Protein AF-A0A976P8F5-F1 (afdb_monomer)

Nearest PDB structures (foldseek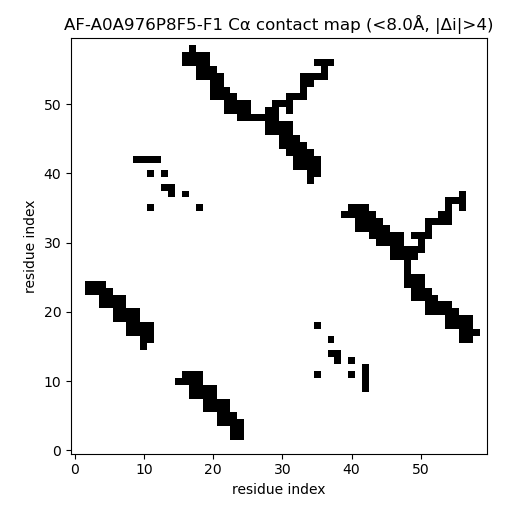):
  4id2-assembly1_A  TM=4.437E-01  e=5.651E+00  Bacteroides ovatus ATCC 8483
  8g75-assembly1_A  TM=2.405E-01  e=9.502E+00  Severe acute respiratory syndrome coronavirus 2

Sequence (60 aa):
MAFEEGVHEMTCPKCGQRHRVKWSRLPVRDRSTVHCQRCHTVMYNRESVRDYGQATAIDD

Solvent-accessible surface area (backbone atoms only — not comparable to full-atom values): 3576 Å² total; per-residue (Å²): 136,86,81,50,67,50,78,46,77,49,65,30,91,86,79,67,50,42,25,42,24,44,32,38,54,46,100,54,74,42,78,24,61,30,43,36,76,87,77,63,47,77,69,41,77,50,77,30,41,50,43,47,47,73,40,39,74,61,84,131

Structure (mmCIF, N/CA/C/O backbone):
data_AF-A0A976P8F5-F1
#
_entry.id   AF-A0A976P8F5-F1
#
loop_
_atom_site.group_PDB
_atom_site.id
_atom_site.type_symbol
_atom_site.label_atom_id
_atom_site.label_alt_id
_atom_site.label_comp_id
_atom_site.label_asym_id
_atom_site.label_entity_id
_atom_site.label_seq_id
_atom_site.pdbx_PDB_ins_code
_atom_site.Cartn_x
_atom_site.Cartn_y
_atom_site.Cartn_z
_atom_site.occupancy
_atom_site.B_iso_or_equiv
_atom_site.auth_seq_id
_atom_site.auth_comp_id
_atom_site.auth_asym_id
_atom_site.auth_atom_id
_atom_site.pdbx_PDB_model_num
ATOM 1 N N . MET A 1 1 ? 21.697 0.263 -16.778 1.00 48.78 1 MET A N 1
ATOM 2 C CA . MET A 1 1 ? 20.328 -0.068 -16.324 1.00 48.78 1 MET A CA 1
ATOM 3 C C . MET A 1 1 ? 20.074 0.743 -15.066 1.00 48.78 1 MET A C 1
ATOM 5 O O . MET A 1 1 ? 20.819 0.570 -14.114 1.00 48.78 1 MET A O 1
ATOM 9 N N . ALA A 1 2 ? 19.147 1.702 -15.098 1.00 56.91 2 ALA A N 1
ATOM 10 C CA . ALA A 1 2 ? 18.842 2.525 -13.929 1.00 56.91 2 ALA A CA 1
ATOM 11 C C . ALA A 1 2 ? 17.821 1.783 -13.057 1.00 56.91 2 ALA A C 1
ATOM 13 O O . ALA A 1 2 ? 16.689 1.563 -13.485 1.00 56.91 2 ALA A O 1
ATOM 14 N N . PHE A 1 3 ? 18.247 1.354 -11.871 1.00 69.19 3 PHE A N 1
ATOM 15 C CA . PHE A 1 3 ? 17.350 0.867 -10.831 1.00 69.19 3 PHE A CA 1
ATOM 16 C C . PHE A 1 3 ? 16.711 2.101 -10.193 1.00 69.19 3 PHE A C 1
ATOM 18 O O . PHE A 1 3 ? 17.355 2.817 -9.434 1.00 69.19 3 PHE A O 1
ATOM 25 N N . GLU A 1 4 ? 15.482 2.420 -10.595 1.00 86.50 4 GLU A N 1
ATOM 26 C CA . GLU A 1 4 ? 14.713 3.494 -9.965 1.00 86.50 4 GLU A CA 1
ATOM 27 C C . GLU A 1 4 ? 13.984 2.917 -8.752 1.00 86.50 4 GLU A C 1
ATOM 29 O O . GLU A 1 4 ? 13.157 2.015 -8.891 1.00 86.50 4 GLU A O 1
ATOM 34 N N . GLU A 1 5 ? 14.279 3.440 -7.570 1.00 90.00 5 GLU A N 1
ATOM 35 C CA . GLU A 1 5 ? 13.564 3.137 -6.336 1.00 90.00 5 GLU A CA 1
ATOM 36 C C . GLU A 1 5 ? 13.049 4.424 -5.694 1.00 90.00 5 GLU A C 1
ATOM 38 O O . GLU A 1 5 ? 1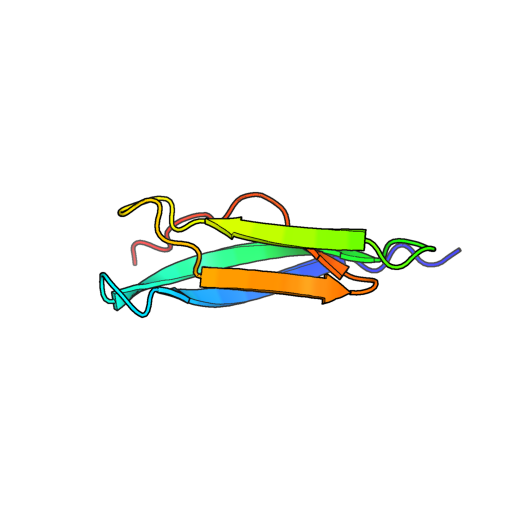3.599 5.509 -5.889 1.00 90.00 5 GLU A O 1
ATOM 43 N N . GLY A 1 6 ? 11.962 4.315 -4.939 1.00 90.44 6 GLY A N 1
ATOM 44 C CA . GLY A 1 6 ? 11.384 5.454 -4.250 1.00 90.44 6 GLY A CA 1
ATOM 45 C C . GLY A 1 6 ? 10.451 5.048 -3.125 1.00 90.44 6 GLY A C 1
ATOM 46 O O . GLY A 1 6 ? 10.185 3.873 -2.878 1.00 90.44 6 GLY A O 1
ATOM 47 N N . VAL A 1 7 ? 9.936 6.053 -2.427 1.00 91.38 7 VAL A N 1
ATOM 48 C CA . VAL A 1 7 ? 8.923 5.878 -1.387 1.00 91.38 7 VAL A CA 1
ATOM 49 C C . VAL A 1 7 ? 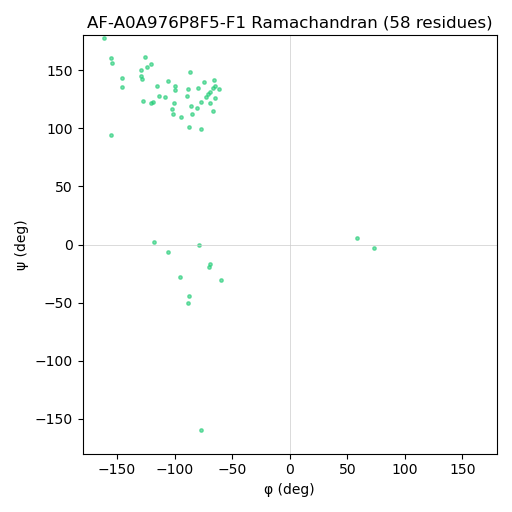7.646 6.559 -1.848 1.00 91.38 7 VAL A C 1
ATOM 51 O O . VAL A 1 7 ? 7.675 7.651 -2.410 1.00 91.38 7 VAL A O 1
ATOM 54 N N . HIS A 1 8 ? 6.521 5.889 -1.646 1.00 90.12 8 HIS A N 1
ATOM 55 C CA . HIS A 1 8 ? 5.198 6.430 -1.879 1.00 90.12 8 HIS A CA 1
ATOM 56 C C . HIS A 1 8 ? 4.427 6.431 -0.567 1.00 90.12 8 HIS A C 1
ATOM 58 O O . HIS A 1 8 ? 4.268 5.392 0.074 1.00 90.12 8 HIS A O 1
ATOM 64 N N . GLU A 1 9 ? 3.962 7.602 -0.159 1.00 91.94 9 GLU A N 1
ATOM 65 C CA . GLU A 1 9 ? 3.067 7.733 0.979 1.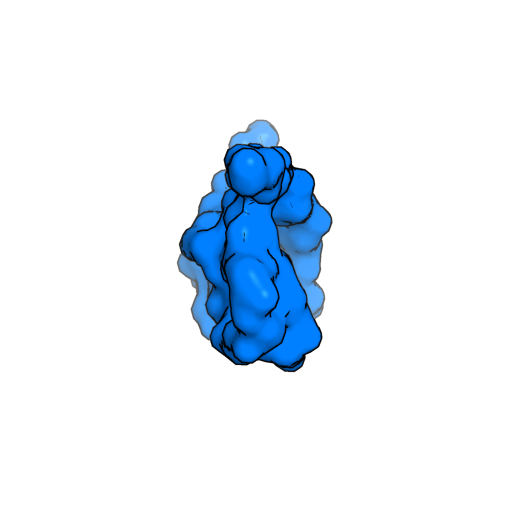00 91.94 9 GLU A CA 1
ATOM 66 C C . GLU A 1 9 ? 1.626 7.593 0.516 1.00 91.94 9 GLU A C 1
ATOM 68 O O . GLU A 1 9 ? 1.207 8.192 -0.473 1.00 91.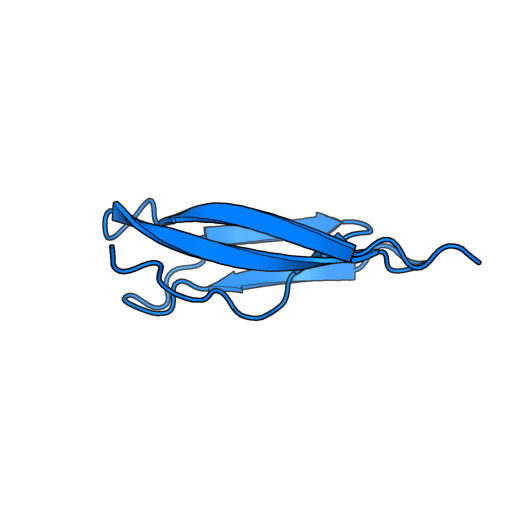94 9 GLU A O 1
ATOM 73 N N . MET A 1 10 ? 0.862 6.799 1.248 1.00 90.75 10 MET A N 1
ATOM 74 C CA . MET A 1 10 ? -0.536 6.564 0.960 1.00 90.75 10 MET A CA 1
ATOM 75 C C . MET A 1 10 ? -1.333 6.382 2.244 1.00 90.75 10 MET A C 1
ATOM 77 O O . MET A 1 10 ? -0.877 5.779 3.215 1.00 90.75 10 MET A O 1
ATOM 81 N N . THR A 1 11 ? -2.556 6.894 2.239 1.00 91.12 11 THR A N 1
ATOM 82 C CA . THR A 1 11 ? -3.458 6.830 3.390 1.00 91.12 11 THR A CA 1
ATOM 83 C C . THR A 1 11 ? -4.450 5.697 3.200 1.00 91.12 11 THR A C 1
ATOM 85 O O . THR A 1 11 ? -5.029 5.542 2.125 1.00 91.12 11 THR A O 1
ATOM 88 N N . CYS A 1 12 ? -4.648 4.880 4.233 1.00 91.19 12 CYS A N 1
ATOM 89 C CA . CYS A 1 12 ? -5.625 3.806 4.185 1.00 91.19 12 CYS A CA 1
ATOM 90 C C . CYS A 1 12 ? -7.045 4.392 4.169 1.00 91.19 12 CYS A C 1
ATOM 92 O O . CYS A 1 12 ? -7.427 5.052 5.135 1.00 91.19 12 CYS A O 1
ATOM 94 N N . PRO A 1 13 ? -7.872 4.106 3.147 1.00 88.69 13 PRO A N 1
ATOM 95 C CA . PRO A 1 13 ? -9.237 4.628 3.084 1.00 88.69 13 PRO A CA 1
ATOM 96 C C . PRO A 1 13 ? -10.171 4.012 4.139 1.00 88.69 13 PRO A C 1
ATOM 98 O O . PRO A 1 13 ? -11.243 4.548 4.395 1.00 88.69 13 PRO A O 1
ATOM 101 N N . LYS A 1 14 ? -9.789 2.879 4.747 1.00 91.12 14 LYS A N 1
ATOM 102 C CA . LYS A 1 14 ? -10.594 2.171 5.755 1.00 91.12 14 LYS A CA 1
ATOM 103 C C . LYS A 1 14 ? -10.336 2.652 7.178 1.00 91.12 14 LYS A C 1
ATOM 105 O O . LYS A 1 14 ? -11.288 2.907 7.903 1.00 91.12 14 LYS A O 1
ATOM 110 N N . CYS A 1 15 ? -9.071 2.724 7.594 1.00 90.69 15 CYS A N 1
ATOM 111 C CA . CYS A 1 15 ? -8.707 3.090 8.967 1.00 90.69 15 CYS A CA 1
ATOM 112 C C . CYS A 1 15 ? -8.131 4.505 9.103 1.00 90.69 15 CYS A C 1
ATOM 114 O O . CYS A 1 15 ? -7.863 4.930 10.220 1.00 90.69 15 CYS A O 1
ATOM 116 N N . GLY A 1 16 ? -7.891 5.215 7.996 1.00 89.62 16 GLY A N 1
ATOM 117 C CA . GLY A 1 16 ? -7.297 6.555 8.002 1.00 89.62 16 GLY A CA 1
ATOM 118 C C . GLY A 1 16 ? -5.797 6.597 8.316 1.00 89.62 16 GLY A C 1
ATOM 119 O O . GLY A 1 16 ? -5.201 7.667 8.259 1.00 89.62 16 GLY A O 1
ATOM 120 N N . GLN A 1 17 ? -5.160 5.458 8.614 1.00 91.12 17 GLN A N 1
ATOM 121 C CA . GLN A 1 17 ? -3.727 5.400 8.914 1.00 91.12 17 GLN A CA 1
ATOM 122 C C . GLN A 1 17 ? -2.893 5.760 7.679 1.00 91.12 17 GLN A C 1
ATOM 124 O O . GLN A 1 17 ? -3.120 5.230 6.586 1.00 91.12 17 GLN A O 1
ATOM 129 N N . ARG A 1 18 ? -1.882 6.612 7.862 1.00 92.56 18 ARG A N 1
ATOM 130 C CA . ARG A 1 18 ? -0.867 6.889 6.840 1.00 92.56 18 ARG A CA 1
ATOM 131 C C . ARG A 1 18 ? 0.185 5.786 6.813 1.00 92.56 18 ARG A C 1
ATOM 133 O O . ARG A 1 18 ? 0.691 5.353 7.848 1.00 92.56 18 ARG A O 1
ATOM 140 N N . HIS A 1 19 ? 0.528 5.349 5.610 1.00 91.94 19 HIS A N 1
ATOM 141 C CA . HIS A 1 19 ? 1.548 4.345 5.366 1.00 91.94 19 HIS A CA 1
ATOM 142 C C . HIS A 1 19 ? 2.555 4.841 4.337 1.00 91.94 19 HIS A C 1
ATOM 144 O O . HIS A 1 19 ? 2.188 5.469 3.347 1.00 91.94 19 HIS A O 1
ATOM 150 N N . ARG A 1 20 ? 3.824 4.498 4.538 1.00 92.50 20 ARG A N 1
ATOM 151 C CA . ARG A 1 20 ? 4.870 4.619 3.522 1.00 92.50 20 ARG A CA 1
ATOM 152 C C . ARG A 1 20 ? 5.109 3.262 2.881 1.00 92.50 20 ARG A C 1
ATOM 154 O O . ARG A 1 20 ? 5.191 2.254 3.578 1.00 92.50 20 ARG A O 1
ATOM 161 N N . VAL A 1 21 ? 5.246 3.237 1.566 1.00 92.12 21 VAL A N 1
ATOM 162 C CA . VAL A 1 21 ? 5.484 2.024 0.786 1.00 92.12 21 VAL A CA 1
ATOM 163 C C . VAL A 1 21 ? 6.693 2.262 -0.092 1.00 92.12 21 VAL A C 1
ATOM 165 O O . VAL A 1 21 ? 6.725 3.221 -0.862 1.00 92.12 21 VAL A O 1
ATOM 168 N N . LYS A 1 22 ? 7.705 1.407 0.030 1.00 91.75 22 LYS A N 1
ATOM 169 C CA . LYS A 1 22 ? 8.836 1.433 -0.896 1.00 91.75 22 LYS A CA 1
ATOM 170 C C . LYS A 1 22 ? 8.400 0.837 -2.223 1.00 91.75 22 LYS A C 1
ATOM 172 O O . LYS A 1 22 ? 7.668 -0.151 -2.232 1.00 91.75 22 LYS A O 1
ATOM 177 N N . TRP A 1 23 ? 8.845 1.431 -3.317 1.00 91.69 23 TRP A N 1
ATOM 178 C CA . TRP A 1 23 ? 8.650 0.875 -4.640 1.00 91.69 23 TRP A CA 1
ATOM 179 C C . TRP A 1 23 ? 9.961 0.812 -5.408 1.00 91.69 23 TRP A C 1
ATOM 181 O O . TRP A 1 23 ? 10.841 1.654 -5.228 1.00 91.69 23 TRP A O 1
ATOM 191 N N . SER A 1 24 ? 10.056 -0.173 -6.289 1.00 90.50 24 SER A N 1
ATOM 192 C CA . SER A 1 24 ? 11.187 -0.366 -7.189 1.00 90.50 24 SER A CA 1
ATOM 193 C C . SER A 1 24 ? 10.677 -0.528 -8.614 1.00 90.50 24 SER A C 1
ATOM 195 O O . SER A 1 24 ? 9.595 -1.064 -8.852 1.00 90.50 24 SER A O 1
ATOM 197 N N . ARG A 1 25 ? 11.426 -0.026 -9.592 1.00 89.69 25 ARG A N 1
ATOM 198 C CA . ARG A 1 25 ? 11.067 -0.152 -11.001 1.00 89.69 25 ARG A CA 1
ATOM 199 C C . ARG A 1 25 ? 11.461 -1.526 -11.527 1.00 89.69 25 ARG A C 1
ATOM 201 O O . ARG A 1 25 ? 12.643 -1.852 -11.610 1.00 89.69 25 ARG A O 1
ATOM 208 N N . LEU A 1 26 ? 10.465 -2.291 -11.949 1.00 86.00 26 LEU A N 1
ATOM 209 C CA . LEU A 1 26 ? 10.638 -3.538 -12.672 1.00 86.00 26 LEU A CA 1
ATOM 210 C C . LEU A 1 26 ? 10.771 -3.283 -14.184 1.00 86.00 26 LEU A C 1
ATOM 212 O O . LEU A 1 26 ? 10.173 -2.343 -14.720 1.00 86.00 26 LEU A O 1
ATOM 216 N N . PRO A 1 27 ? 11.534 -4.127 -14.904 1.00 83.56 27 PRO A N 1
ATOM 217 C CA . PRO A 1 27 ? 11.629 -4.064 -16.364 1.00 83.56 27 PRO A CA 1
ATOM 218 C C . PRO A 1 27 ? 10.332 -4.505 -17.063 1.00 83.56 27 PRO A C 1
ATOM 220 O O . PRO A 1 27 ? 10.120 -4.173 -18.228 1.00 83.56 27 PRO A O 1
ATOM 223 N N . VAL A 1 28 ? 9.463 -5.231 -16.358 1.00 85.94 28 VAL A N 1
ATOM 224 C CA . VAL A 1 28 ? 8.168 -5.727 -16.836 1.00 85.94 28 VAL A CA 1
ATOM 225 C C . VAL A 1 28 ? 7.042 -5.174 -15.967 1.00 85.94 28 VAL A C 1
ATOM 227 O O . VAL A 1 28 ? 7.263 -4.798 -14.816 1.00 85.94 28 VAL A O 1
ATOM 230 N N . ARG A 1 29 ? 5.831 -5.088 -16.527 1.00 84.44 29 ARG A N 1
ATOM 231 C CA . ARG A 1 29 ? 4.640 -4.749 -15.739 1.00 84.44 29 ARG A CA 1
ATOM 232 C C . ARG A 1 29 ? 4.285 -5.949 -14.875 1.00 84.44 29 ARG A C 1
ATOM 234 O O . ARG A 1 29 ? 4.128 -7.040 -15.412 1.00 84.44 29 ARG A O 1
ATOM 241 N N . ASP A 1 30 ? 4.144 -5.716 -13.581 1.00 86.56 30 ASP A N 1
ATOM 242 C CA . ASP A 1 30 ? 3.706 -6.715 -12.616 1.00 86.56 30 ASP A CA 1
ATOM 243 C C . ASP A 1 30 ? 2.501 -6.194 -11.824 1.00 86.56 30 ASP A C 1
ATOM 245 O O . ASP A 1 30 ? 2.205 -4.989 -11.811 1.00 86.56 30 ASP A O 1
ATOM 249 N N . ARG A 1 31 ? 1.757 -7.108 -11.200 1.00 86.19 31 ARG A N 1
ATOM 250 C CA . ARG A 1 31 ? 0.597 -6.769 -10.385 1.00 86.19 31 ARG A CA 1
ATOM 251 C C . ARG A 1 31 ? 1.033 -6.485 -8.953 1.00 86.19 31 ARG A C 1
ATOM 253 O O . ARG A 1 31 ? 1.126 -7.384 -8.125 1.00 86.19 31 ARG A O 1
ATOM 260 N N . SER A 1 32 ? 1.130 -5.208 -8.611 1.00 87.19 32 SER A N 1
ATOM 261 C CA . SER A 1 32 ? 1.435 -4.811 -7.240 1.00 87.19 32 SER A CA 1
ATOM 262 C C . SER A 1 32 ? 0.176 -4.655 -6.400 1.00 87.19 32 SER A C 1
ATOM 264 O O . SER A 1 32 ? -0.744 -3.907 -6.753 1.00 87.19 32 SER A O 1
ATOM 266 N N . THR A 1 33 ? 0.167 -5.332 -5.252 1.00 89.12 33 THR A N 1
ATOM 267 C CA . THR A 1 33 ? -0.900 -5.224 -4.255 1.00 89.12 33 THR A CA 1
ATOM 268 C C . THR A 1 33 ? -0.322 -4.745 -2.932 1.00 89.12 33 THR A C 1
ATOM 270 O O . THR A 1 33 ? 0.544 -5.391 -2.353 1.00 89.12 33 THR A O 1
ATOM 273 N N . VAL A 1 34 ? -0.827 -3.619 -2.433 1.00 90.31 34 VAL A N 1
ATOM 274 C CA . VAL A 1 34 ? -0.420 -3.052 -1.148 1.00 90.31 34 VAL A CA 1
ATOM 275 C C . VAL A 1 34 ? -1.538 -3.230 -0.141 1.00 90.31 34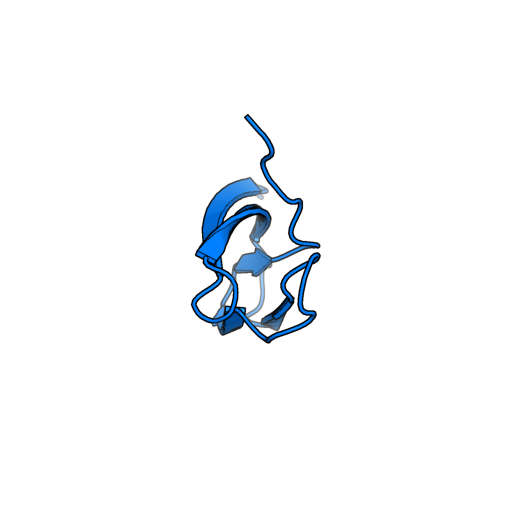 VAL A C 1
ATOM 277 O O . VAL A 1 34 ? -2.670 -2.786 -0.356 1.00 90.31 34 VAL A O 1
ATOM 280 N N . HIS A 1 35 ? -1.190 -3.825 0.994 1.00 91.25 35 HIS A N 1
ATOM 281 C CA . HIS A 1 35 ? -2.089 -4.022 2.120 1.00 91.25 35 HIS A CA 1
ATOM 282 C C . HIS A 1 35 ? -1.753 -3.064 3.258 1.00 91.25 35 HIS A C 1
ATOM 284 O O .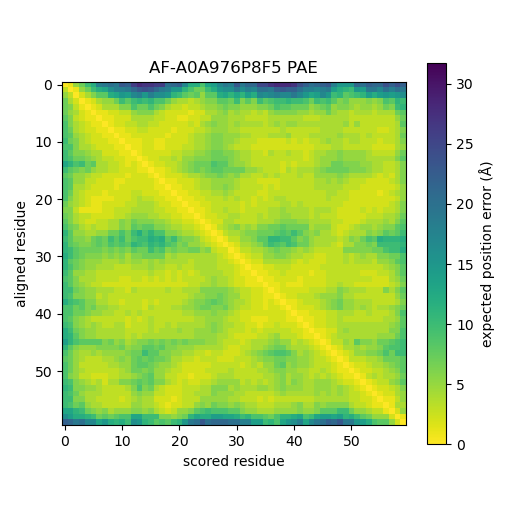 HIS A 1 35 ? -0.589 -2.828 3.572 1.00 91.25 35 HIS A O 1
ATOM 290 N N . CYS A 1 36 ? -2.787 -2.547 3.912 1.00 90.62 36 CYS A N 1
ATOM 291 C CA . CYS A 1 36 ? -2.641 -1.792 5.147 1.00 90.62 36 CYS A CA 1
ATOM 292 C C . CYS A 1 36 ? -2.090 -2.692 6.262 1.00 90.62 36 CYS A C 1
ATOM 294 O O . CYS A 1 36 ? -2.715 -3.695 6.593 1.00 90.62 36 CYS A O 1
ATOM 296 N N . GLN A 1 37 ? -0.996 -2.299 6.917 1.00 89.06 37 GLN A N 1
ATOM 297 C CA . GLN A 1 37 ? -0.467 -3.017 8.092 1.00 89.06 37 GLN A CA 1
ATOM 298 C C . GLN A 1 37 ? -1.460 -3.093 9.261 1.00 89.06 37 GLN A C 1
ATOM 300 O O . GLN A 1 37 ? -1.438 -4.045 10.025 1.00 89.06 37 GLN A O 1
ATOM 305 N N . ARG A 1 38 ? -2.342 -2.097 9.412 1.00 88.50 38 ARG A N 1
ATOM 306 C CA . ARG A 1 38 ? -3.231 -1.989 10.577 1.00 88.50 38 ARG A CA 1
ATOM 307 C C . ARG A 1 38 ? -4.543 -2.754 10.414 1.00 88.50 38 ARG A C 1
ATOM 309 O O . ARG A 1 38 ? -5.000 -3.395 11.348 1.00 88.50 38 ARG A O 1
ATOM 316 N N . CYS A 1 39 ? -5.182 -2.641 9.250 1.00 90.31 39 CYS A N 1
ATOM 317 C CA . CYS A 1 39 ? -6.506 -3.228 9.000 1.00 90.31 39 CYS A CA 1
ATOM 318 C C . CYS A 1 39 ? -6.518 -4.280 7.884 1.00 90.31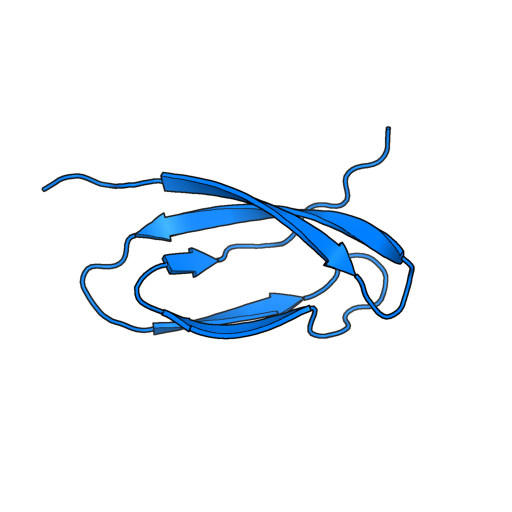 39 CYS A C 1
ATOM 320 O O . CYS A 1 39 ? -7.588 -4.753 7.511 1.00 90.31 39 CYS A O 1
ATOM 322 N N . HIS A 1 40 ? -5.356 -4.590 7.299 1.00 89.12 40 HIS A N 1
ATOM 323 C CA . HIS A 1 40 ? -5.146 -5.585 6.235 1.00 89.12 40 HIS A CA 1
ATOM 324 C C . HIS A 1 40 ? -5.950 -5.338 4.943 1.00 89.12 40 HIS A C 1
ATOM 326 O O . HIS A 1 40 ? -5.890 -6.122 3.995 1.00 89.12 40 HIS A O 1
ATOM 332 N N . THR A 1 41 ? -6.655 -4.207 4.861 1.00 91.50 41 THR A N 1
ATOM 333 C CA . THR A 1 41 ? -7.396 -3.784 3.673 1.00 91.50 41 THR A CA 1
ATOM 334 C C . THR A 1 41 ? -6.439 -3.491 2.523 1.00 91.50 41 THR A C 1
ATOM 336 O O . THR A 1 41 ? -5.374 -2.903 2.721 1.00 91.50 41 THR A O 1
ATOM 339 N N . VAL A 1 42 ? -6.852 -3.861 1.312 1.00 91.50 42 VAL A N 1
ATOM 340 C CA . VAL A 1 42 ? -6.157 -3.519 0.070 1.00 91.50 42 VAL A CA 1
ATOM 341 C C . VAL A 1 42 ? -6.235 -2.010 -0.152 1.00 91.50 42 VAL A C 1
ATOM 343 O O . VAL A 1 42 ? -7.314 -1.454 -0.342 1.00 91.50 42 VAL A O 1
ATOM 346 N N . MET A 1 43 ? -5.086 -1.347 -0.114 1.00 90.44 43 MET A N 1
ATOM 347 C CA . MET A 1 43 ? -4.967 0.090 -0.360 1.00 90.44 43 MET A CA 1
ATOM 348 C C . MET A 1 43 ? -4.609 0.393 -1.817 1.00 90.44 43 MET A C 1
ATOM 350 O O . MET A 1 43 ? -4.952 1.454 -2.329 1.00 90.44 43 MET A O 1
ATOM 354 N N . TYR A 1 44 ? -3.916 -0.532 -2.482 1.00 87.62 44 TYR A N 1
ATOM 355 C CA . TYR A 1 44 ? -3.498 -0.414 -3.876 1.00 87.62 44 TYR A CA 1
ATOM 356 C C . TYR A 1 44 ? -3.529 -1.791 -4.528 1.00 87.62 44 TYR A C 1
ATOM 358 O O . TYR A 1 44 ? -3.068 -2.754 -3.923 1.00 87.62 44 TYR A O 1
ATOM 366 N N . ASN A 1 45 ? -4.061 -1.892 -5.742 1.00 90.25 45 ASN A N 1
ATOM 367 C CA . ASN A 1 45 ? -4.046 -3.126 -6.524 1.00 90.25 45 ASN A CA 1
ATOM 368 C C . ASN A 1 45 ? -4.148 -2.775 -8.007 1.00 90.25 45 ASN A C 1
ATOM 370 O O . ASN A 1 45 ? -5.249 -2.556 -8.514 1.00 90.25 45 ASN A O 1
ATOM 374 N N . ARG A 1 46 ? -3.007 -2.654 -8.688 1.00 87.44 46 ARG A N 1
ATOM 375 C CA . ARG A 1 46 ? -2.973 -2.422 -10.139 1.00 87.44 46 ARG A CA 1
ATOM 376 C C . ARG A 1 46 ? -1.686 -2.929 -10.760 1.00 87.44 46 ARG A C 1
ATOM 378 O O . ARG A 1 46 ? -0.648 -2.991 -10.109 1.00 87.44 46 ARG A O 1
ATOM 385 N N . GLU A 1 47 ? -1.768 -3.214 -12.051 1.00 89.31 47 GLU A N 1
ATOM 386 C CA . GLU A 1 47 ? -0.604 -3.513 -12.874 1.00 89.31 47 GLU A CA 1
ATOM 387 C C . GLU A 1 47 ? 0.222 -2.245 -13.108 1.00 89.31 47 GLU A C 1
ATOM 389 O O . GLU A 1 47 ? -0.291 -1.181 -13.481 1.00 89.31 47 GLU A O 1
ATOM 394 N N . SER A 1 48 ? 1.520 -2.338 -12.847 1.00 86.56 48 SER A N 1
ATOM 395 C CA . SER A 1 48 ? 2.454 -1.232 -12.997 1.00 86.56 48 SER A CA 1
ATOM 396 C C . SER A 1 48 ? 3.866 -1.761 -13.221 1.00 86.56 48 SER A C 1
ATOM 398 O O . SER A 1 48 ? 4.188 -2.890 -12.882 1.00 86.56 48 SER A O 1
ATOM 400 N N . VAL A 1 49 ? 4.743 -0.923 -13.768 1.00 88.00 49 VAL A N 1
ATO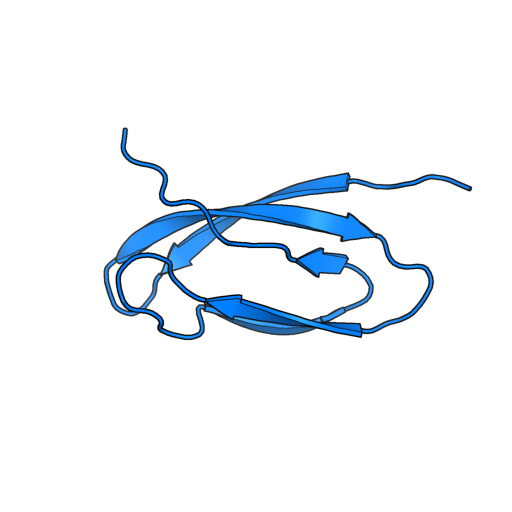M 401 C CA . VAL A 1 49 ? 6.197 -1.188 -13.767 1.00 88.00 49 VAL A CA 1
ATOM 402 C C . VAL A 1 49 ? 6.840 -0.856 -12.417 1.00 88.00 49 VAL A C 1
ATOM 404 O O . VAL A 1 49 ? 8.050 -0.947 -12.270 1.00 88.00 49 VAL A O 1
ATOM 407 N N . ARG A 1 50 ? 6.050 -0.385 -11.447 1.00 89.38 50 ARG A N 1
ATOM 408 C CA . ARG A 1 50 ? 6.489 -0.117 -10.079 1.00 89.38 50 ARG A CA 1
ATOM 409 C C . ARG A 1 50 ? 6.018 -1.265 -9.212 1.00 89.38 50 ARG A C 1
ATOM 411 O O . ARG A 1 50 ? 4.812 -1.374 -9.016 1.00 89.38 50 ARG A O 1
ATOM 418 N N . ASP A 1 51 ? 6.958 -2.055 -8.718 1.00 88.75 51 ASP A N 1
ATOM 419 C CA . ASP A 1 51 ? 6.700 -3.031 -7.674 1.00 88.75 51 ASP A CA 1
ATOM 420 C C . ASP A 1 51 ? 6.599 -2.317 -6.340 1.00 88.75 51 ASP A C 1
ATOM 422 O O . ASP A 1 51 ? 7.523 -1.598 -5.967 1.00 88.75 51 ASP A O 1
ATOM 426 N N . TYR A 1 52 ? 5.477 -2.472 -5.649 1.00 88.62 52 TYR A N 1
ATOM 427 C CA . TYR A 1 52 ? 5.283 -1.898 -4.326 1.00 88.62 52 TYR A CA 1
ATOM 428 C C . TYR A 1 52 ? 5.508 -2.977 -3.271 1.00 88.62 52 TYR A C 1
ATOM 430 O O . TYR A 1 52 ? 4.799 -3.980 -3.245 1.00 88.62 52 TYR A O 1
ATOM 438 N N . GLY A 1 53 ? 6.456 -2.731 -2.370 1.00 86.06 53 GLY A N 1
ATOM 439 C CA . GLY A 1 53 ? 6.745 -3.616 -1.251 1.00 86.06 53 GLY A CA 1
ATOM 440 C C . GLY A 1 53 ? 5.730 -3.500 -0.111 1.00 86.06 53 GLY A C 1
ATOM 441 O O . GLY A 1 53 ? 4.607 -3.013 -0.254 1.00 86.06 53 GLY A O 1
ATOM 442 N N . GLN A 1 54 ? 6.148 -3.934 1.077 1.00 86.12 54 GLN A N 1
ATOM 443 C CA . GLN A 1 54 ? 5.292 -3.904 2.256 1.00 86.12 54 GLN A CA 1
ATOM 444 C C . GLN A 1 54 ? 5.042 -2.464 2.730 1.00 86.12 54 GLN A C 1
ATOM 446 O O . GLN A 1 54 ? 5.974 -1.677 2.913 1.00 86.12 54 GLN A O 1
ATOM 451 N N . ALA A 1 55 ? 3.773 -2.125 2.970 1.00 89.25 55 ALA A N 1
ATOM 452 C CA . ALA A 1 55 ? 3.415 -0.866 3.607 1.00 89.25 55 ALA A CA 1
ATOM 453 C C . ALA A 1 55 ? 3.942 -0.832 5.044 1.00 89.25 55 ALA A C 1
ATOM 455 O O . ALA A 1 55 ? 3.789 -1.798 5.781 1.00 89.25 55 ALA A O 1
ATOM 456 N N . THR A 1 56 ? 4.519 0.287 5.469 1.00 90.44 56 THR A N 1
ATOM 457 C CA . THR A 1 56 ? 4.917 0.549 6.858 1.00 90.44 56 THR A CA 1
ATOM 458 C C . THR A 1 56 ? 4.051 1.677 7.396 1.00 90.44 56 THR A C 1
ATOM 460 O O . THR A 1 56 ? 3.935 2.714 6.745 1.00 90.44 56 THR A O 1
ATOM 463 N N . ALA A 1 57 ? 3.401 1.483 8.547 1.00 88.81 57 ALA A N 1
ATOM 464 C CA . ALA A 1 57 ? 2.672 2.567 9.207 1.00 88.81 57 ALA A CA 1
ATOM 465 C C . ALA A 1 57 ? 3.642 3.691 9.585 1.00 88.81 57 ALA A C 1
ATOM 467 O O . ALA A 1 57 ? 4.736 3.427 10.081 1.00 88.81 57 ALA A O 1
ATOM 468 N N . ILE A 1 58 ? 3.247 4.924 9.290 1.00 88.81 58 ILE A N 1
ATOM 469 C CA . ILE A 1 58 ? 3.924 6.114 9.792 1.00 88.81 58 ILE A CA 1
ATOM 470 C C . ILE A 1 58 ? 3.137 6.496 11.043 1.00 88.81 58 ILE A C 1
ATOM 472 O O . ILE A 1 58 ? 1.956 6.836 10.937 1.00 88.81 58 ILE A O 1
ATOM 476 N N . ASP A 1 59 ? 3.759 6.304 12.197 1.00 73.06 59 ASP A N 1
ATOM 477 C CA . ASP A 1 59 ? 3.324 6.842 13.483 1.00 73.06 59 ASP A CA 1
ATOM 478 C C . ASP A 1 59 ? 4.253 8.041 13.714 1.00 73.06 59 ASP A C 1
ATOM 480 O O . ASP A 1 59 ? 5.474 7.864 13.660 1.00 73.06 59 ASP A O 1
ATOM 484 N N . ASP A 1 60 ? 3.688 9.246 13.765 1.00 57.75 60 ASP A N 1
ATOM 485 C CA . ASP A 1 60 ? 4.400 10.497 14.071 1.00 57.75 60 ASP A CA 1
ATOM 486 C C . ASP A 1 60 ? 4.227 10.806 15.560 1.00 57.75 60 ASP A C 1
ATOM 488 O O . ASP A 1 60 ? 3.066 10.704 16.026 1.00 57.75 60 ASP A O 1
#

Foldseek 3Di:
DDWDKDKDWDAAPPPRFIWIWIKIFAPDWDWEWEADPPPRDTRDTDTDSIHTDYIDTDDD

pLDDT: mean 87.0, std 8.45, range [48.78, 92.56]

Mean predicted aligned error: 4.97 Å

Radius of gyration: 11.82 Å; Cα contacts (8 Å, |Δi|>4): 135; chains: 1; bounding box: 31×17×31 Å

Secondary structure (DSSP, 8-state):
----EEEEEEE-TTT--EEEEEEEEEEEEEEEEEE-TTT--EEEEEEEEEEEEEEEE---